Protein AF-A0A7V0J3G9-F1 (afdb_monomer)

Mean predicted aligned error: 9.03 Å

pLDDT: mean 86.77, std 18.01, range [46.66, 98.62]

Sequence (75 aa):
AETINGLYKNEVIHRHGPWDGLDDVEYATLEWVDWFNHRRILEPIGDIPPAEYEANYYRQTSPAEDAGLNQNSLR

Structure (mmCIF, N/CA/C/O backbone):
data_AF-A0A7V0J3G9-F1
#
_entry.id   AF-A0A7V0J3G9-F1
#
loop_
_atom_site.group_PDB
_atom_site.id
_atom_site.type_symbol
_atom_site.label_atom_id
_atom_site.label_alt_id
_atom_site.label_comp_id
_atom_site.label_asym_id
_atom_site.label_entity_id
_atom_site.label_seq_id
_atom_site.pdbx_PDB_ins_code
_atom_site.Cartn_x
_atom_site.Cartn_y
_atom_site.Cartn_z
_atom_site.occupancy
_atom_site.B_iso_or_equiv
_atom_site.auth_seq_id
_atom_site.auth_comp_id
_atom_site.auth_asym_id
_atom_site.auth_atom_id
_atom_site.pdbx_PDB_model_num
ATOM 1 N N . ALA A 1 1 ? 13.184 4.403 2.608 1.00 55.91 1 ALA A N 1
ATOM 2 C CA . ALA A 1 1 ? 11.946 3.588 2.609 1.00 55.91 1 ALA A CA 1
ATOM 3 C C . ALA A 1 1 ? 10.702 4.356 3.096 1.00 55.91 1 ALA A C 1
ATOM 5 O O . ALA A 1 1 ? 9.620 3.782 3.130 1.00 55.91 1 ALA A O 1
ATOM 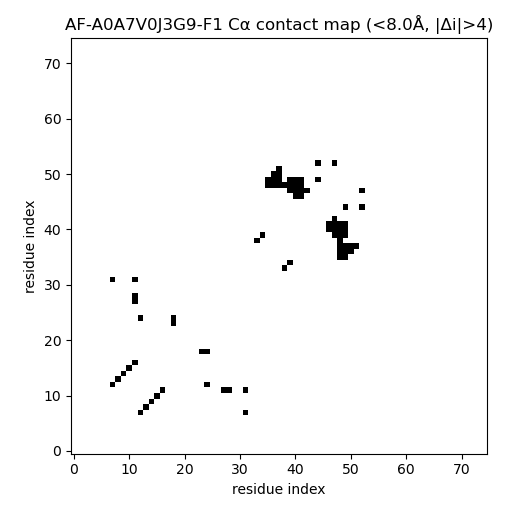6 N N . GLU A 1 2 ? 10.805 5.648 3.443 1.00 64.25 2 GLU A N 1
ATOM 7 C CA . GLU A 1 2 ? 9.703 6.410 4.058 1.00 64.25 2 GLU A CA 1
ATOM 8 C C . GLU A 1 2 ? 8.491 6.636 3.136 1.00 64.25 2 GLU A C 1
ATOM 10 O O . GLU A 1 2 ? 7.364 6.674 3.622 1.00 64.25 2 GLU A O 1
ATOM 15 N N . THR A 1 3 ? 8.684 6.702 1.815 1.00 87.12 3 THR A N 1
ATOM 16 C CA . THR A 1 3 ? 7.620 7.071 0.863 1.00 87.12 3 THR A CA 1
ATOM 17 C C . THR A 1 3 ? 6.502 6.031 0.747 1.00 87.12 3 THR A C 1
ATOM 19 O O . THR A 1 3 ? 5.331 6.399 0.772 1.00 87.12 3 THR A O 1
ATOM 22 N N . ILE A 1 4 ? 6.829 4.736 0.665 1.00 92.62 4 ILE A N 1
ATOM 23 C CA . ILE A 1 4 ? 5.816 3.671 0.528 1.00 92.62 4 ILE A CA 1
ATOM 24 C C . ILE A 1 4 ? 5.059 3.462 1.840 1.00 92.62 4 ILE A C 1
ATOM 26 O O . ILE A 1 4 ? 3.840 3.350 1.832 1.00 92.62 4 ILE A O 1
ATOM 30 N N . ASN A 1 5 ? 5.758 3.497 2.978 1.00 94.19 5 ASN A N 1
ATOM 31 C CA . ASN A 1 5 ? 5.113 3.403 4.288 1.00 94.19 5 ASN A CA 1
ATOM 32 C C . ASN A 1 5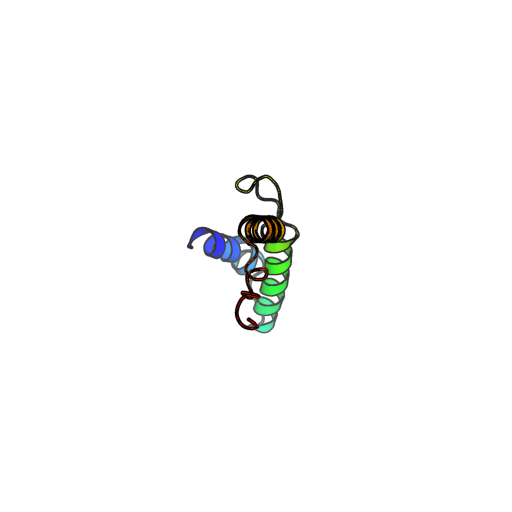 ? 4.217 4.624 4.574 1.00 94.19 5 ASN A C 1
ATOM 34 O O . ASN A 1 5 ? 3.129 4.484 5.124 1.00 94.19 5 ASN A O 1
ATOM 38 N N . GLY A 1 6 ? 4.650 5.828 4.183 1.00 96.44 6 GLY A N 1
ATOM 39 C CA . GLY A 1 6 ? 3.830 7.036 4.282 1.00 96.44 6 GLY A CA 1
ATOM 40 C C . GLY A 1 6 ? 2.572 6.953 3.419 1.00 96.44 6 GLY A C 1
ATOM 41 O O . GLY A 1 6 ? 1.483 7.299 3.875 1.00 96.44 6 GLY A O 1
ATOM 42 N N . LEU A 1 7 ? 2.708 6.429 2.201 1.00 96.00 7 LEU A N 1
ATOM 43 C CA . LEU A 1 7 ? 1.580 6.194 1.312 1.00 96.00 7 LEU A CA 1
ATOM 44 C C . LEU A 1 7 ? 0.612 5.147 1.879 1.00 96.00 7 LEU A C 1
ATOM 46 O O . LEU A 1 7 ? -0.575 5.435 1.969 1.00 96.00 7 LEU A O 1
ATOM 50 N N . TYR A 1 8 ? 1.112 3.997 2.336 1.00 97.12 8 TYR A N 1
ATOM 51 C CA . TYR A 1 8 ? 0.311 2.957 2.986 1.00 97.12 8 TYR A CA 1
ATOM 52 C C . TYR A 1 8 ? -0.499 3.517 4.165 1.00 97.12 8 TYR A C 1
ATOM 54 O O . TYR A 1 8 ? -1.708 3.315 4.257 1.00 97.12 8 TYR A O 1
ATOM 62 N N . LYS A 1 9 ? 0.138 4.303 5.041 1.00 96.69 9 LYS A N 1
ATOM 63 C CA . LYS A 1 9 ? -0.563 4.945 6.161 1.00 96.69 9 LYS A CA 1
ATOM 64 C C . LYS A 1 9 ? -1.668 5.890 5.690 1.00 96.69 9 LYS A C 1
ATOM 66 O O . LYS A 1 9 ? -2.727 5.924 6.304 1.00 96.69 9 LYS A O 1
ATOM 71 N N . ASN A 1 10 ? -1.451 6.635 4.609 1.00 97.38 10 ASN A N 1
ATOM 72 C CA . ASN A 1 10 ? -2.455 7.5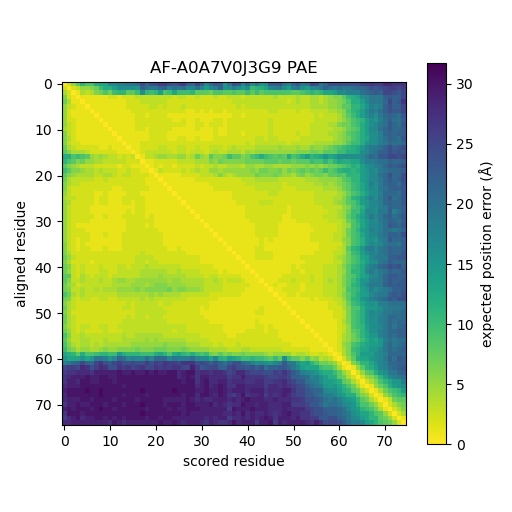55 4.073 1.00 97.38 10 ASN A CA 1
ATOM 73 C C . ASN A 1 10 ? -3.603 6.846 3.350 1.00 97.38 10 ASN A C 1
ATOM 75 O O . ASN A 1 10 ? -4.759 7.197 3.571 1.00 97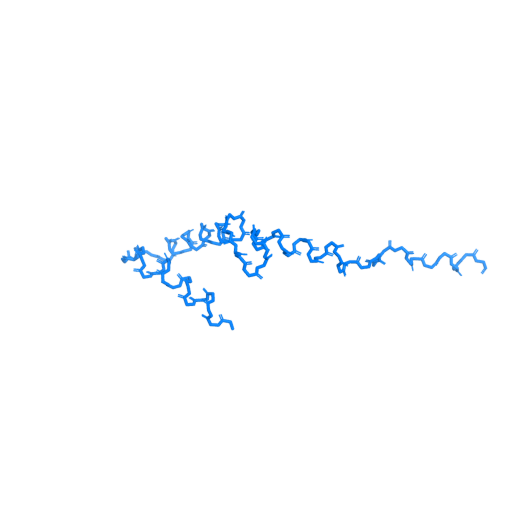.38 10 ASN A O 1
ATOM 79 N N . GLU A 1 11 ? -3.297 5.887 2.481 1.00 96.75 11 GLU A N 1
ATOM 80 C CA . GLU A 1 11 ? -4.287 5.197 1.649 1.00 96.75 11 GLU A CA 1
ATOM 81 C C . GLU A 1 11 ? -5.064 4.140 2.429 1.00 96.75 11 GLU A C 1
ATOM 83 O O . GLU A 1 11 ? -6.235 3.931 2.129 1.00 96.75 11 GLU A O 1
ATOM 88 N N . VAL A 1 12 ? -4.444 3.520 3.438 1.00 97.44 12 VAL A N 1
ATOM 89 C CA . VAL A 1 12 ? -5.054 2.450 4.231 1.00 97.44 12 VAL A CA 1
ATOM 90 C C . VAL A 1 12 ? -5.422 2.949 5.619 1.00 97.44 12 VAL A C 1
ATOM 92 O O . VAL A 1 12 ? -6.594 3.185 5.907 1.00 97.44 12 VAL A O 1
ATOM 95 N N . ILE A 1 13 ? -4.419 3.172 6.472 1.00 96.94 13 ILE A N 1
ATOM 96 C CA . ILE A 1 13 ? -4.623 3.371 7.914 1.00 96.94 13 ILE A CA 1
ATOM 97 C C . ILE A 1 13 ? -5.514 4.580 8.217 1.00 96.94 13 ILE A C 1
ATOM 99 O O . ILE A 1 13 ? -6.469 4.459 8.982 1.00 96.94 13 ILE A O 1
ATOM 103 N N . HIS A 1 14 ? -5.217 5.736 7.621 1.00 96.31 14 HIS A N 1
ATOM 104 C CA . HIS A 1 14 ? -5.938 6.983 7.879 1.00 96.31 14 HIS A CA 1
ATOM 105 C C . HIS A 1 14 ? -7.258 7.080 7.107 1.00 96.31 14 HIS A C 1
ATOM 107 O O . HIS A 1 14 ? -8.192 7.715 7.588 1.00 96.31 14 HIS A O 1
ATOM 113 N N . ARG A 1 15 ? -7.340 6.486 5.910 1.00 95.69 15 ARG A N 1
ATOM 114 C CA . ARG A 1 15 ? -8.518 6.594 5.038 1.00 95.69 15 ARG A CA 1
ATOM 115 C C . ARG A 1 15 ? -9.649 5.652 5.439 1.00 95.69 15 ARG A C 1
ATOM 117 O O . ARG A 1 15 ? -10.806 6.033 5.291 1.00 95.69 15 ARG A O 1
ATOM 124 N N . HIS A 1 16 ? -9.322 4.443 5.890 1.00 92.62 16 HIS A N 1
ATOM 125 C CA . HIS A 1 16 ? -10.306 3.398 6.187 1.00 92.62 16 HIS A CA 1
ATOM 126 C C . HIS A 1 16 ? -10.585 3.220 7.684 1.00 92.62 16 HIS A C 1
ATOM 128 O O . HIS A 1 16 ? -11.529 2.522 8.037 1.00 92.62 16 HIS A O 1
ATOM 134 N N . GLY A 1 17 ? -9.817 3.879 8.558 1.00 89.31 17 GLY A N 1
ATOM 135 C CA . GLY A 1 17 ? -10.088 3.883 9.994 1.00 89.31 17 GLY A CA 1
ATOM 136 C C . GLY A 1 17 ? -11.345 4.687 10.385 1.00 89.31 17 GLY A C 1
ATOM 137 O O . GLY A 1 17 ? -11.833 5.506 9.599 1.00 89.31 17 GLY A O 1
ATOM 138 N N . PRO A 1 18 ? -11.844 4.528 11.627 1.00 92.50 18 PRO A N 1
ATOM 139 C CA . PRO A 1 18 ? -11.292 3.701 12.706 1.00 92.50 18 PRO A CA 1
ATOM 140 C C . PRO A 1 18 ? -11.487 2.195 12.471 1.00 92.50 18 PRO A C 1
ATOM 142 O O . PRO A 1 18 ? -12.478 1.778 11.884 1.00 92.50 18 PRO A O 1
ATOM 145 N N . TRP A 1 19 ? -10.525 1.401 12.936 1.00 96.81 19 TRP A N 1
ATOM 146 C CA . TRP A 1 19 ? -10.499 -0.058 12.788 1.00 96.81 19 TRP A CA 1
ATOM 147 C C . TRP A 1 19 ? -11.088 -0.735 14.027 1.00 96.81 19 TRP A C 1
ATOM 149 O O . TRP A 1 19 ? -10.870 -0.242 15.137 1.00 96.81 19 TRP A O 1
ATOM 159 N N . ASP A 1 20 ? -11.810 -1.841 13.841 1.00 94.75 20 ASP A N 1
ATOM 160 C CA . ASP A 1 20 ? -12.420 -2.602 14.942 1.00 94.75 20 ASP A CA 1
ATOM 161 C C . ASP A 1 20 ? -11.379 -3.499 15.633 1.00 94.75 20 ASP A C 1
ATOM 163 O O . ASP A 1 20 ? -11.290 -3.526 16.863 1.00 94.75 20 ASP A O 1
ATOM 167 N N . GLY A 1 21 ? -10.491 -4.123 14.850 1.00 95.88 21 GLY A N 1
ATOM 168 C CA . GLY A 1 21 ? -9.384 -4.917 15.375 1.00 95.88 21 GLY A CA 1
ATOM 169 C C . GLY A 1 21 ? -8.172 -5.021 14.451 1.00 95.88 21 GLY A C 1
ATOM 170 O O . GLY A 1 21 ? -8.092 -4.395 13.394 1.00 95.88 21 GLY A O 1
ATOM 171 N N . LEU A 1 22 ? -7.194 -5.823 14.887 1.00 97.00 22 LEU A N 1
ATOM 172 C CA . LEU A 1 22 ? -5.984 -6.093 14.107 1.00 97.00 22 LEU A CA 1
ATOM 173 C C . LEU A 1 22 ? -6.303 -6.885 12.831 1.00 97.00 22 LEU A C 1
ATOM 175 O O . LEU A 1 22 ? -5.769 -6.536 11.784 1.00 97.00 22 LEU A O 1
ATOM 179 N N . ASP A 1 23 ? -7.219 -7.857 12.902 1.00 98.00 23 ASP A N 1
ATOM 180 C CA . ASP A 1 23 ? -7.659 -8.658 11.750 1.00 98.00 23 ASP A CA 1
ATOM 181 C C . ASP A 1 23 ? -8.144 -7.789 10.577 1.00 98.00 23 ASP A C 1
ATOM 183 O O . ASP A 1 23 ? -7.779 -8.042 9.429 1.00 98.00 23 ASP A O 1
ATOM 187 N N . ASP A 1 24 ? -8.909 -6.722 10.840 1.00 97.50 24 ASP A N 1
A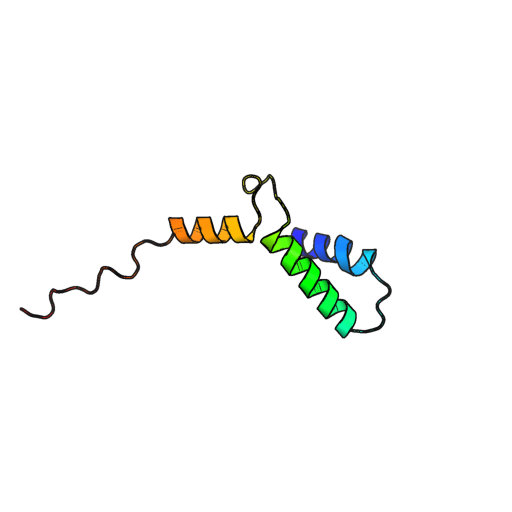TOM 188 C CA . ASP A 1 24 ? -9.385 -5.825 9.776 1.00 97.50 24 ASP A CA 1
ATOM 189 C C . ASP A 1 24 ? -8.233 -5.064 9.113 1.00 97.50 24 ASP A C 1
ATOM 191 O O . ASP A 1 24 ? -8.212 -4.878 7.894 1.00 97.50 24 ASP A O 1
ATOM 195 N N . VAL A 1 25 ? -7.252 -4.638 9.916 1.00 97.62 25 VAL A N 1
ATOM 196 C CA . VAL A 1 25 ? -6.045 -3.974 9.414 1.00 97.62 25 VAL A CA 1
ATOM 197 C C . VAL A 1 25 ? -5.223 -4.954 8.583 1.00 97.62 25 VAL A C 1
ATOM 199 O O . VAL A 1 25 ? -4.749 -4.587 7.510 1.00 97.62 25 VAL A O 1
ATOM 202 N N . GLU A 1 26 ? -5.057 -6.194 9.043 1.00 98.31 26 GLU A N 1
ATOM 203 C CA . GLU A 1 26 ? -4.337 -7.241 8.316 1.00 98.31 26 GLU A CA 1
ATOM 204 C C . GLU A 1 26 ? -5.004 -7.537 6.972 1.00 98.31 26 GLU A C 1
ATOM 206 O O . GLU A 1 26 ? -4.329 -7.525 5.941 1.00 98.31 26 GLU A O 1
ATOM 211 N N . TYR A 1 27 ? -6.328 -7.700 6.950 1.00 98.00 27 TYR A N 1
ATOM 212 C CA . TYR A 1 27 ? -7.073 -7.926 5.715 1.00 98.00 27 TYR A CA 1
ATOM 213 C C . TYR A 1 27 ? -6.925 -6.754 4.732 1.00 98.00 27 TYR A C 1
ATOM 215 O O . TYR A 1 27 ? -6.541 -6.955 3.578 1.00 98.00 27 TYR A O 1
ATOM 223 N N . ALA A 1 28 ? -7.122 -5.516 5.193 1.00 97.75 28 ALA A N 1
ATOM 224 C CA . ALA A 1 28 ? -6.952 -4.333 4.350 1.00 97.75 28 ALA A CA 1
ATOM 225 C C . ALA A 1 28 ? -5.505 -4.159 3.857 1.00 97.75 28 ALA A C 1
ATOM 227 O O . ALA A 1 28 ? -5.270 -3.673 2.748 1.00 97.75 28 ALA A O 1
ATOM 228 N N . THR A 1 29 ? -4.522 -4.584 4.657 1.00 97.69 29 THR A N 1
ATOM 229 C CA . THR A 1 29 ? -3.115 -4.612 4.244 1.00 97.69 29 THR A CA 1
ATOM 230 C C . THR A 1 29 ? -2.912 -5.584 3.090 1.00 97.69 29 THR A C 1
ATOM 232 O O . THR A 1 29 ? -2.263 -5.220 2.112 1.00 97.69 29 THR A O 1
ATOM 235 N N . LEU A 1 30 ? -3.467 -6.798 3.174 1.00 98.38 30 LEU A N 1
ATOM 236 C CA . LEU A 1 30 ? -3.361 -7.797 2.107 1.00 98.38 30 LEU A CA 1
ATOM 237 C C . LEU A 1 30 ? -3.976 -7.286 0.800 1.00 98.38 30 LEU A C 1
ATOM 239 O O . LEU A 1 30 ? -3.346 -7.398 -0.252 1.00 98.38 30 LEU A O 1
ATOM 243 N N . GLU A 1 31 ? -5.157 -6.667 0.866 1.00 98.38 31 GLU A N 1
ATOM 244 C CA . GLU A 1 31 ? -5.799 -6.076 -0.314 1.00 98.38 31 GLU A CA 1
ATOM 245 C C . GLU A 1 31 ? -4.968 -4.937 -0.915 1.00 98.38 31 GLU A C 1
ATOM 247 O O . GLU A 1 31 ? -4.788 -4.870 -2.134 1.00 98.38 31 GLU A O 1
ATOM 252 N N . TRP A 1 32 ? -4.415 -4.056 -0.075 1.00 98.44 32 TRP A N 1
ATOM 253 C CA . TRP A 1 32 ? -3.577 -2.957 -0.550 1.00 98.44 32 TRP A CA 1
ATOM 254 C C . TRP A 1 32 ? -2.270 -3.458 -1.166 1.00 98.44 32 TRP A C 1
ATOM 256 O O . TRP A 1 32 ? -1.859 -2.941 -2.202 1.00 98.44 32 TRP A O 1
ATOM 266 N N . VAL A 1 33 ? -1.630 -4.473 -0.577 1.00 98.38 33 VAL A N 1
ATOM 267 C CA . VAL A 1 33 ? -0.396 -5.078 -1.103 1.00 98.38 33 VAL A CA 1
ATOM 268 C C . VAL A 1 33 ? -0.643 -5.747 -2.453 1.00 98.38 33 VAL A C 1
ATOM 270 O O . VAL A 1 33 ? 0.153 -5.543 -3.372 1.00 98.38 33 VAL A O 1
ATOM 273 N N . ASP A 1 34 ? -1.735 -6.504 -2.603 1.00 98.62 34 ASP A N 1
ATOM 274 C CA . ASP A 1 34 ? -2.112 -7.100 -3.890 1.00 98.62 34 ASP A CA 1
ATOM 275 C C . ASP A 1 34 ? -2.322 -6.017 -4.953 1.00 98.62 34 ASP A C 1
ATOM 277 O O . ASP A 1 34 ? -1.701 -6.045 -6.019 1.00 98.62 34 ASP A O 1
ATOM 281 N N . TRP A 1 35 ? -3.150 -5.016 -4.645 1.00 98.50 35 TRP A N 1
ATOM 282 C CA . TRP A 1 35 ? -3.424 -3.929 -5.574 1.00 98.50 35 TRP A CA 1
ATOM 283 C C . TRP A 1 35 ? -2.152 -3.155 -5.933 1.00 98.50 35 TRP A C 1
ATOM 285 O O . TRP A 1 35 ? -1.889 -2.925 -7.115 1.00 98.50 35 TRP A O 1
ATOM 295 N N . PHE A 1 36 ? -1.344 -2.781 -4.940 1.00 97.94 36 PHE A N 1
ATOM 296 C CA . PHE A 1 36 ? -0.127 -2.007 -5.148 1.00 97.94 36 PHE A CA 1
ATOM 297 C C . PHE A 1 36 ? 0.863 -2.761 -6.036 1.00 97.94 36 PHE A C 1
ATOM 299 O O . PHE A 1 36 ? 1.413 -2.170 -6.958 1.00 97.94 36 PHE A O 1
ATOM 306 N N . ASN A 1 37 ? 1.086 -4.054 -5.792 1.00 98.25 37 ASN A N 1
ATOM 307 C CA . ASN A 1 37 ? 2.102 -4.809 -6.524 1.00 98.25 37 ASN A CA 1
ATOM 308 C C . ASN A 1 37 ? 1.638 -5.279 -7.902 1.00 98.25 37 ASN A C 1
ATOM 310 O O . ASN A 1 37 ? 2.441 -5.288 -8.835 1.00 98.25 37 ASN A O 1
ATOM 314 N N . HIS A 1 38 ? 0.368 -5.662 -8.045 1.00 98.31 38 HIS A N 1
ATOM 315 C CA . HIS A 1 38 ? -0.115 -6.343 -9.249 1.00 98.31 38 H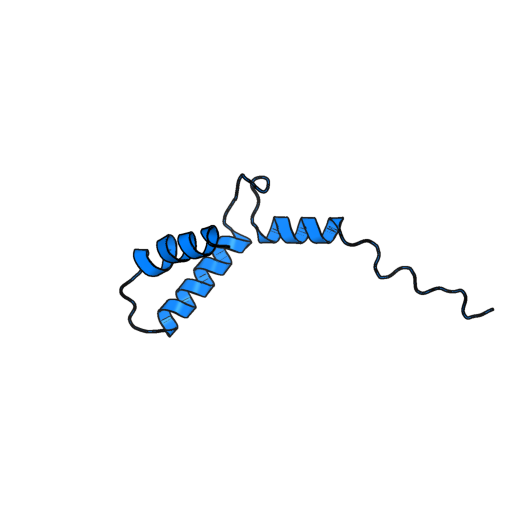IS A CA 1
ATOM 316 C C . HIS A 1 38 ? -1.017 -5.490 -10.139 1.00 98.31 38 HIS A C 1
ATOM 318 O O . HIS A 1 38 ? -1.264 -5.868 -11.281 1.00 98.31 38 HIS A O 1
ATOM 324 N N . ARG A 1 39 ? -1.528 -4.354 -9.650 1.00 98.00 39 ARG A N 1
ATOM 325 C CA . ARG A 1 39 ? -2.522 -3.548 -10.385 1.00 98.00 39 ARG A CA 1
ATOM 326 C C . ARG A 1 39 ? -2.155 -2.073 -10.491 1.00 98.00 39 ARG A C 1
ATOM 328 O O . ARG A 1 39 ? -2.595 -1.406 -11.425 1.00 98.00 39 ARG A O 1
ATOM 335 N N . ARG A 1 40 ? -1.387 -1.536 -9.542 1.00 97.56 40 ARG A N 1
ATOM 336 C CA . ARG A 1 40 ? -1.021 -0.121 -9.527 1.00 97.56 40 ARG A CA 1
ATOM 337 C C . ARG A 1 40 ? 0.040 0.170 -10.577 1.00 97.56 40 ARG A C 1
ATOM 339 O O . ARG A 1 40 ? 1.148 -0.343 -10.506 1.00 97.56 40 ARG A O 1
ATOM 346 N N . ILE A 1 41 ? -0.295 1.052 -11.508 1.00 97.81 41 ILE A N 1
ATOM 347 C CA . ILE A 1 41 ? 0.629 1.527 -12.535 1.00 97.81 41 ILE A CA 1
ATOM 348 C C . ILE A 1 41 ? 1.485 2.660 -11.974 1.00 97.81 41 ILE A C 1
ATOM 350 O O . ILE A 1 41 ? 0.958 3.596 -11.368 1.00 97.81 41 ILE A O 1
ATOM 354 N N . LEU A 1 42 ? 2.801 2.564 -12.165 1.00 95.44 42 LEU A N 1
ATOM 355 C CA . LEU A 1 42 ? 3.766 3.555 -11.703 1.00 95.44 42 LEU A CA 1
ATOM 356 C C . LEU A 1 42 ? 4.595 4.080 -12.886 1.00 95.44 42 LEU A C 1
ATOM 358 O O . LEU A 1 42 ? 5.488 3.394 -13.383 1.00 95.44 42 LEU A O 1
ATOM 362 N N . GLU A 1 43 ? 4.351 5.332 -13.282 1.00 95.81 43 GLU A N 1
ATOM 363 C CA . GLU A 1 43 ? 5.110 6.039 -14.332 1.00 95.81 43 GLU A CA 1
ATOM 364 C C . GLU A 1 43 ? 6.645 5.952 -14.145 1.00 95.81 43 GLU A C 1
ATOM 366 O O . GLU A 1 43 ? 7.351 5.674 -15.116 1.00 95.81 43 GLU A O 1
ATOM 371 N N . PRO A 1 44 ? 7.217 6.088 -12.923 1.00 94.38 44 PRO A N 1
ATOM 372 C CA . PRO A 1 44 ? 8.673 6.079 -12.741 1.00 94.38 44 PRO A CA 1
ATOM 373 C C . PRO A 1 44 ? 9.368 4.762 -13.110 1.00 94.38 44 PRO A C 1
ATOM 375 O O . PRO A 1 44 ? 10.583 4.757 -13.296 1.00 94.38 44 PRO A O 1
ATOM 378 N N . ILE A 1 45 ? 8.624 3.654 -13.178 1.00 94.44 45 ILE A N 1
ATOM 379 C CA . ILE A 1 45 ? 9.144 2.326 -13.538 1.00 94.44 45 ILE A CA 1
ATOM 380 C C . ILE A 1 45 ? 8.656 1.872 -14.921 1.00 94.44 45 ILE A C 1
ATOM 382 O O . ILE A 1 45 ? 8.757 0.692 -15.251 1.00 94.44 45 ILE A O 1
ATOM 386 N N . GLY A 1 46 ? 8.168 2.810 -15.741 1.00 96.06 46 GLY A N 1
ATOM 387 C CA . GLY A 1 46 ? 7.776 2.556 -17.127 1.00 96.06 46 GLY A CA 1
ATOM 388 C C . GLY A 1 46 ? 6.321 2.135 -17.298 1.00 96.06 46 GLY A C 1
ATOM 389 O O . GLY A 1 46 ? 6.037 1.318 -18.168 1.00 96.06 46 GLY A O 1
ATOM 390 N N . ASP A 1 47 ? 5.418 2.670 -16.472 1.00 97.44 47 ASP A N 1
ATOM 391 C CA . ASP A 1 47 ? 3.968 2.484 -16.620 1.00 97.44 47 ASP A CA 1
ATOM 392 C C . ASP A 1 47 ? 3.5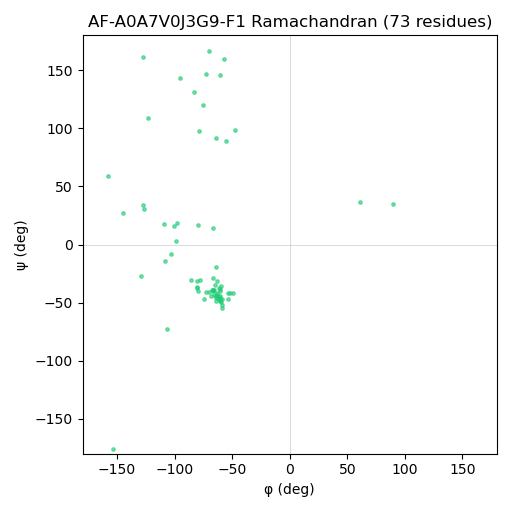10 1.020 -16.531 1.00 97.44 47 ASP A C 1
ATOM 394 O O . ASP A 1 47 ? 2.550 0.601 -17.178 1.00 97.44 47 ASP A O 1
ATOM 398 N N . ILE A 1 48 ? 4.165 0.244 -15.666 1.00 97.69 48 ILE A N 1
ATOM 399 C CA . ILE A 1 48 ? 3.819 -1.152 -15.373 1.00 97.69 48 ILE A CA 1
ATOM 400 C C . ILE A 1 48 ? 3.647 -1.381 -13.864 1.00 97.69 48 ILE A C 1
ATOM 402 O O . ILE A 1 48 ? 4.125 -0.568 -13.061 1.00 97.69 48 ILE A O 1
ATOM 406 N N . PRO A 1 49 ? 2.976 -2.472 -13.449 1.00 98.25 49 PRO A N 1
ATOM 407 C CA . PRO A 1 49 ? 2.916 -2.867 -12.048 1.00 98.25 49 PRO A CA 1
ATOM 408 C C . PRO A 1 49 ? 4.304 -3.166 -11.454 1.00 98.25 49 PRO A C 1
ATOM 410 O O . PRO A 1 49 ? 5.159 -3.731 -12.147 1.00 98.25 49 PRO A O 1
ATOM 413 N N . PRO A 1 50 ? 4.536 -2.874 -10.159 1.00 97.56 50 PRO A N 1
ATOM 414 C CA . PRO A 1 50 ? 5.791 -3.190 -9.476 1.00 97.56 50 PRO A CA 1
ATOM 415 C C . PRO A 1 50 ? 6.232 -4.648 -9.618 1.00 97.56 50 PRO A C 1
ATOM 417 O O . PRO A 1 50 ? 7.408 -4.903 -9.876 1.00 97.56 50 PRO A O 1
ATOM 420 N N . ALA A 1 51 ? 5.301 -5.601 -9.506 1.00 97.75 51 ALA A N 1
ATOM 421 C CA . ALA A 1 51 ? 5.616 -7.021 -9.638 1.00 97.75 51 ALA A CA 1
ATOM 422 C C . ALA A 1 51 ? 6.100 -7.381 -11.053 1.00 97.75 51 ALA A C 1
ATOM 424 O O . ALA A 1 51 ? 6.987 -8.217 -11.213 1.00 97.75 51 ALA A O 1
ATOM 425 N N . GLU A 1 52 ? 5.557 -6.735 -12.090 1.00 98.06 52 GLU A N 1
ATOM 426 C CA . GLU A 1 52 ? 6.021 -6.938 -13.465 1.00 98.06 52 GLU A CA 1
ATOM 427 C C . GLU A 1 52 ? 7.408 -6.336 -13.683 1.00 98.06 52 GLU A C 1
ATOM 429 O O . GLU A 1 52 ? 8.263 -6.963 -14.312 1.00 98.06 52 GLU A O 1
ATOM 434 N N . TYR A 1 53 ? 7.658 -5.147 -13.132 1.00 97.44 53 TYR A N 1
ATOM 435 C CA . TYR A 1 53 ? 8.981 -4.531 -13.178 1.00 97.44 53 TYR A CA 1
ATOM 436 C C . TYR A 1 53 ? 10.038 -5.421 -12.512 1.00 97.44 53 TYR A C 1
ATOM 438 O O . TYR A 1 53 ? 11.089 -5.675 -13.100 1.00 97.44 53 TYR A O 1
ATOM 446 N N . GLU A 1 54 ? 9.742 -5.954 -11.325 1.00 96.50 54 GLU A N 1
ATOM 447 C CA . GLU A 1 54 ? 10.625 -6.874 -10.606 1.00 96.50 54 GLU A CA 1
ATOM 448 C C . GLU A 1 54 ? 10.869 -8.172 -11.398 1.00 96.50 54 GLU A C 1
ATOM 450 O O . GLU A 1 54 ? 12.017 -8.584 -11.583 1.00 96.50 54 GLU A O 1
ATOM 455 N N . ALA A 1 55 ? 9.819 -8.783 -11.957 1.00 96.44 55 ALA A N 1
ATOM 456 C CA . ALA A 1 55 ? 9.948 -9.979 -12.789 1.00 96.44 55 ALA A CA 1
ATOM 457 C C . ALA A 1 55 ? 10.807 -9.734 -14.045 1.00 96.44 55 ALA A C 1
ATOM 459 O O . ALA A 1 55 ? 11.621 -10.581 -14.429 1.00 96.44 55 ALA A O 1
ATOM 460 N N . ASN A 1 56 ? 10.656 -8.568 -14.680 1.00 95.81 56 ASN A N 1
ATOM 461 C CA . 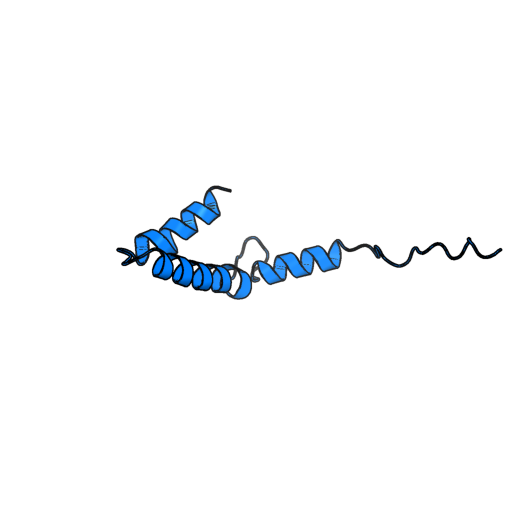ASN A 1 56 ? 11.464 -8.167 -15.828 1.00 95.81 56 ASN A CA 1
ATOM 462 C C . ASN A 1 56 ? 12.921 -7.920 -15.437 1.00 95.81 56 ASN A C 1
ATOM 464 O O . ASN A 1 56 ? 13.815 -8.289 -16.200 1.00 95.81 56 ASN A O 1
ATOM 468 N N . TYR A 1 57 ? 13.164 -7.311 -14.274 1.00 94.31 57 TYR A N 1
ATOM 469 C CA . TYR A 1 57 ? 14.505 -7.121 -13.734 1.00 94.31 57 TYR A CA 1
ATOM 470 C C . TYR A 1 57 ? 15.194 -8.475 -13.559 1.00 94.31 57 TYR A C 1
ATOM 472 O O . TYR A 1 57 ? 16.219 -8.708 -14.195 1.00 94.31 57 TYR A O 1
AT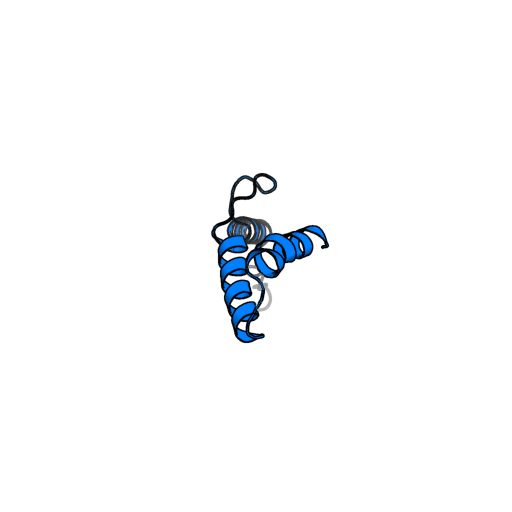OM 480 N N . TYR A 1 58 ? 14.577 -9.413 -12.833 1.00 93.69 58 TYR A N 1
ATOM 481 C CA . TYR A 1 58 ? 15.162 -10.737 -12.616 1.00 93.69 58 TYR A CA 1
ATOM 482 C C . TYR A 1 58 ? 15.371 -11.522 -13.912 1.00 93.69 58 TYR A C 1
ATOM 484 O O . TYR A 1 58 ? 16.409 -12.149 -14.070 1.00 93.69 58 TYR A O 1
ATOM 492 N N . ARG A 1 59 ? 14.466 -11.430 -14.894 1.00 92.88 59 ARG A N 1
ATOM 493 C CA . ARG A 1 59 ? 14.673 -12.060 -16.212 1.00 92.88 59 ARG A CA 1
ATOM 494 C C . ARG A 1 59 ? 15.924 -11.547 -16.931 1.00 92.88 59 ARG A C 1
ATOM 496 O O . ARG A 1 59 ? 16.561 -12.305 -17.653 1.00 92.88 59 ARG A O 1
ATOM 503 N N . GLN A 1 60 ? 16.243 -10.265 -16.772 1.00 88.12 60 GLN A N 1
ATOM 504 C CA . GLN A 1 60 ? 17.396 -9.626 -17.410 1.00 88.12 60 GLN A CA 1
ATOM 505 C C . GLN A 1 60 ? 18.684 -9.809 -16.600 1.00 88.12 60 GLN A C 1
ATOM 507 O O . GLN A 1 60 ? 19.768 -9.852 -17.179 1.00 88.12 60 GLN A O 1
ATOM 512 N N . THR A 1 61 ? 18.573 -9.911 -15.274 1.00 80.88 61 THR A N 1
ATOM 513 C CA . THR A 1 61 ? 19.704 -10.056 -14.352 1.00 80.88 61 THR A CA 1
ATOM 514 C C . THR A 1 61 ? 19.957 -11.489 -13.912 1.00 80.88 61 THR A C 1
ATOM 516 O O . THR A 1 61 ? 20.847 -11.694 -13.096 1.00 80.88 61 THR A O 1
ATOM 519 N N . SER A 1 62 ? 19.212 -12.472 -14.418 1.00 61.50 62 SER A N 1
ATOM 520 C CA . SER A 1 62 ? 19.630 -13.869 -14.420 1.00 61.50 62 SER A CA 1
ATOM 521 C C . SER A 1 62 ? 20.631 -14.066 -15.564 1.00 61.50 62 SER A C 1
ATOM 523 O O . SER A 1 62 ? 20.209 -14.297 -16.702 1.00 61.50 62 SER A O 1
ATOM 525 N N . PRO A 1 63 ? 21.960 -14.040 -15.328 1.00 55.41 63 PRO A N 1
ATOM 526 C CA . PRO A 1 63 ? 22.818 -14.872 -16.148 1.00 55.41 63 PRO A CA 1
ATOM 527 C C . PRO A 1 63 ? 22.317 -16.312 -15.999 1.00 55.41 63 PRO A C 1
ATOM 529 O O . PRO A 1 63 ? 21.613 -16.649 -15.047 1.00 55.41 63 PRO A O 1
ATOM 532 N N . ALA A 1 64 ? 22.653 -17.177 -16.945 1.00 53.19 64 ALA A N 1
ATOM 533 C CA . ALA A 1 64 ? 22.558 -18.605 -16.712 1.00 53.19 64 ALA A CA 1
ATOM 534 C C . ALA A 1 64 ? 23.374 -18.962 -15.451 1.00 53.19 64 ALA A C 1
ATOM 536 O O . ALA A 1 64 ? 24.553 -19.282 -15.537 1.00 53.19 64 ALA A O 1
ATOM 537 N N . GLU A 1 65 ? 22.746 -18.916 -14.280 1.00 52.91 65 GLU A N 1
ATOM 538 C CA . GLU A 1 65 ? 23.285 -19.419 -13.013 1.00 52.91 65 GLU A CA 1
ATOM 539 C C . GLU A 1 65 ? 23.109 -20.948 -12.947 1.00 52.91 65 GLU A C 1
ATOM 541 O O . GLU A 1 65 ? 23.198 -21.543 -11.883 1.00 52.91 65 GLU A O 1
ATOM 546 N N . ASP A 1 66 ? 22.847 -21.585 -14.100 1.00 49.91 66 ASP A N 1
ATOM 547 C CA . ASP A 1 66 ? 22.719 -23.029 -14.281 1.00 49.91 66 ASP A CA 1
ATOM 548 C C . ASP A 1 66 ? 22.958 -23.442 -15.755 1.00 49.91 66 ASP A C 1
ATOM 550 O O . ASP A 1 66 ? 22.097 -23.972 -16.445 1.00 49.91 66 ASP A O 1
ATOM 554 N N . ALA A 1 67 ? 24.133 -23.143 -16.313 1.00 46.81 67 ALA A N 1
ATOM 555 C CA . ALA A 1 67 ? 24.640 -23.862 -17.499 1.00 46.81 67 ALA A CA 1
ATOM 556 C C . ALA A 1 67 ? 26.168 -24.022 -17.459 1.00 46.81 67 ALA A C 1
ATOM 558 O O . ALA A 1 67 ? 26.845 -24.105 -18.481 1.00 46.81 67 ALA A O 1
ATOM 559 N N . GLY A 1 68 ? 26.709 -24.044 -16.242 1.00 46.66 68 GLY A N 1
ATOM 560 C CA . GLY A 1 68 ? 28.125 -24.198 -15.944 1.00 46.66 68 GLY A CA 1
ATOM 561 C C . GLY A 1 68 ? 28.384 -25.332 -14.961 1.00 46.66 68 GLY A C 1
ATOM 562 O O . GLY A 1 68 ? 29.351 -25.262 -14.208 1.00 46.66 68 GLY A O 1
ATOM 563 N N . LEU A 1 69 ? 27.552 -26.383 -14.955 1.00 53.50 69 LEU A N 1
ATOM 564 C CA . LEU A 1 69 ? 28.008 -27.682 -14.469 1.00 53.50 69 LEU A CA 1
ATOM 565 C C . LEU A 1 69 ? 29.111 -28.135 -15.423 1.00 53.50 69 LEU A C 1
ATOM 567 O O . LEU A 1 69 ? 28.864 -28.689 -16.493 1.00 53.50 69 LEU A O 1
ATOM 571 N N . ASN A 1 70 ? 30.333 -27.781 -15.042 1.00 50.69 70 ASN A N 1
ATOM 572 C CA . ASN A 1 70 ? 31.580 -28.101 -15.697 1.00 50.69 70 ASN A CA 1
ATOM 573 C C . ASN A 1 70 ? 31.612 -29.599 -16.046 1.00 50.69 70 ASN A C 1
ATOM 575 O O . ASN A 1 70 ? 31.933 -30.441 -15.209 1.00 50.69 70 ASN A O 1
ATOM 579 N N . GLN A 1 71 ? 31.301 -29.928 -17.301 1.00 56.09 71 GLN A N 1
ATOM 580 C CA . GLN A 1 71 ? 31.398 -31.276 -17.868 1.00 56.09 71 GLN A CA 1
ATOM 581 C C . GLN A 1 71 ? 32.851 -31.786 -17.969 1.00 56.09 71 GLN A C 1
ATOM 583 O O . GLN A 1 71 ? 33.114 -32.782 -18.638 1.00 56.09 71 GLN A O 1
ATOM 588 N N . ASN A 1 72 ? 33.815 -31.148 -17.300 1.00 50.38 72 ASN A N 1
ATOM 589 C CA . ASN A 1 72 ? 35.222 -31.525 -17.338 1.00 50.38 72 ASN A CA 1
ATOM 590 C C . ASN A 1 72 ? 35.679 -32.389 -16.144 1.00 50.38 72 ASN A C 1
ATOM 592 O O . ASN A 1 72 ? 36.877 -32.501 -15.906 1.00 50.38 72 ASN A O 1
ATOM 596 N N . SER A 1 73 ? 34.755 -33.025 -15.410 1.00 49.59 73 SER A N 1
ATOM 597 C CA . SER A 1 73 ? 35.076 -34.026 -14.368 1.00 49.59 73 SER A CA 1
ATOM 598 C C . SER A 1 73 ? 34.900 -35.490 -14.810 1.00 49.59 73 SER A C 1
ATOM 600 O O . SER A 1 73 ? 34.868 -36.378 -13.965 1.00 49.59 73 SER A O 1
ATOM 602 N N . LEU A 1 74 ? 34.809 -35.771 -16.116 1.00 50.88 74 LEU A N 1
ATOM 603 C CA . LEU A 1 74 ? 34.738 -37.142 -16.658 1.00 50.88 74 LEU A CA 1
ATOM 604 C C . LEU A 1 74 ? 35.784 -37.434 -17.754 1.00 50.88 74 LEU A C 1
ATOM 606 O O . LEU A 1 74 ? 35.525 -38.200 -18.683 1.00 50.88 74 LEU A O 1
ATOM 610 N N . ARG A 1 75 ? 36.981 -36.853 -17.653 1.00 48.12 75 ARG A N 1
ATOM 611 C CA . ARG A 1 75 ? 38.148 -37.250 -18.455 1.00 48.12 75 ARG A CA 1
ATOM 612 C C . ARG A 1 75 ? 39.352 -37.474 -17.557 1.00 48.12 75 ARG A C 1
ATOM 614 O O . ARG A 1 75 ? 39.578 -36.612 -16.683 1.00 48.12 75 ARG A O 1
#

Secondary structure (DSSP, 8-state):
-HHHHHHHIIIIIHHHPSPS-HHHHHHHHHHHHHHHHHT--BGGGTSB-HHHHHHHHHHHH---TTS---GGG--

Radius of gyration: 20.14 Å; Cα contacts (8 Å, |Δi|>4): 39; chains: 1; bounding box: 51×45×34 Å

Foldseek 3Di:
DVPVVVVCCVVQVVPPDPDPDPVVSVVSVVVCVCCQQQPDFDVVLPRHGNVVSVVVVCVVPDDPPPPPPPPPPPD

Nearest PDB structures (foldseek):
  7enc-assembly1_Di  TM=2.849E-01  e=5.160E+00  Homo sapiens

Solvent-accessible surface area (backbone atoms only — not comparable to full-atom values): 4624 Å² total; per-residue (Å²): 121,65,66,62,57,51,44,47,42,50,72,43,58,66,62,68,47,86,72,93,48,68,68,59,51,53,51,53,47,52,54,49,51,50,42,48,31,70,64,36,69,35,68,96,70,71,62,38,22,53,51,56,48,51,53,54,47,50,65,70,71,50,66,79,89,79,77,72,81,68,84,76,83,81,120